Protein AF-A0A5K1A222-F1 (afdb_monomer_lite)

Secondary structure (DSSP, 8-state):
--EE-TTT-EEEETTEEE--EE--TTT--

Radius of gyration: 11.79 Å; chains: 1; bounding box: 23×9×31 Å

Structure (mmCIF, N/CA/C/O backbone):
data_AF-A0A5K1A222-F1
#
_entry.id   AF-A0A5K1A222-F1
#
loop_
_atom_site.group_PDB
_atom_site.id
_atom_site.type_symbol
_atom_site.label_atom_id
_atom_site.label_alt_id
_atom_site.label_comp_id
_atom_site.label_asym_id
_atom_site.label_entity_id
_atom_site.label_seq_id
_atom_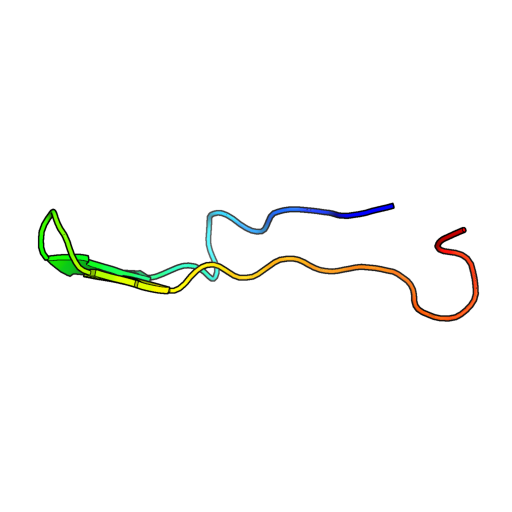site.pdbx_PDB_ins_code
_atom_site.Cartn_x
_atom_site.Cartn_y
_atom_site.Cartn_z
_atom_site.occupancy
_atom_site.B_iso_or_equiv
_atom_site.auth_seq_id
_atom_site.auth_comp_id
_atom_site.auth_asym_id
_atom_site.auth_atom_id
_atom_site.pdbx_PDB_model_num
ATOM 1 N N . SER A 1 1 ? 12.615 3.371 -10.314 1.00 75.94 1 SER A N 1
ATOM 2 C CA . SER A 1 1 ? 11.286 4.019 -10.261 1.00 75.94 1 SER A CA 1
ATOM 3 C C . SER A 1 1 ? 10.275 3.140 -9.535 1.00 75.94 1 SER A C 1
ATOM 5 O O . SER A 1 1 ? 10.332 1.936 -9.711 1.00 75.94 1 SER A O 1
ATOM 7 N N . SER A 1 2 ? 9.389 3.706 -8.700 1.00 85.12 2 SER A N 1
ATOM 8 C CA . SER A 1 2 ? 8.399 2.970 -7.881 1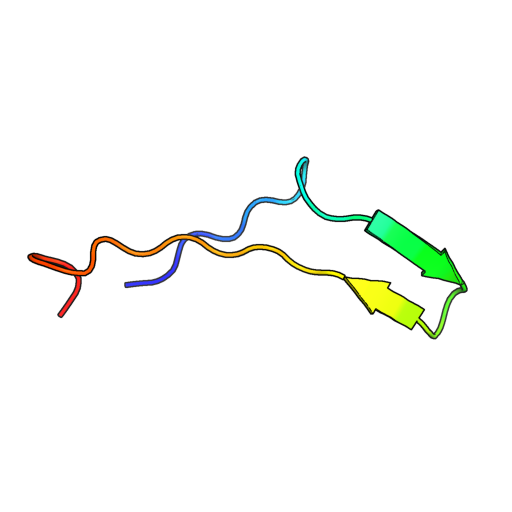.00 85.12 2 SER A CA 1
ATOM 9 C C . SER A 1 2 ? 7.068 3.734 -7.835 1.00 85.12 2 SER A C 1
ATOM 11 O O . SER A 1 2 ? 7.069 4.921 -7.516 1.00 85.12 2 SER A O 1
ATOM 13 N N . ILE A 1 3 ? 5.947 3.072 -8.139 1.00 93.75 3 ILE A N 1
ATOM 14 C CA . ILE A 1 3 ? 4.597 3.650 -8.232 1.00 93.75 3 ILE A CA 1
ATOM 15 C C . ILE A 1 3 ? 3.703 3.005 -7.171 1.00 93.75 3 ILE A C 1
ATOM 17 O O . ILE A 1 3 ? 3.277 1.860 -7.313 1.00 93.75 3 ILE A O 1
ATOM 21 N N . PHE A 1 4 ? 3.400 3.754 -6.113 1.00 95.69 4 PHE A N 1
ATOM 22 C CA . PHE A 1 4 ? 2.538 3.283 -5.033 1.00 95.69 4 PHE A CA 1
ATOM 23 C C . PHE A 1 4 ? 1.061 3.224 -5.458 1.00 95.69 4 PHE A C 1
ATOM 25 O O . PHE A 1 4 ? 0.519 4.208 -5.962 1.00 95.69 4 PHE A O 1
ATOM 32 N N . ASP A 1 5 ? 0.400 2.093 -5.197 1.00 95.00 5 ASP A N 1
ATOM 33 C CA . ASP A 1 5 ? -1.020 1.876 -5.481 1.00 95.00 5 ASP A CA 1
ATOM 34 C C . ASP A 1 5 ? -1.847 1.862 -4.187 1.00 95.00 5 ASP A C 1
ATOM 36 O O . ASP A 1 5 ? -1.994 0.844 -3.504 1.00 95.00 5 ASP A O 1
ATOM 40 N N . ALA A 1 6 ? -2.418 3.022 -3.857 1.00 94.38 6 ALA A N 1
ATOM 41 C CA . ALA A 1 6 ? -3.232 3.208 -2.659 1.00 94.38 6 ALA A CA 1
ATOM 42 C C . ALA A 1 6 ? -4.562 2.434 -2.685 1.00 94.38 6 ALA A C 1
ATOM 44 O O . ALA A 1 6 ? -5.155 2.220 -1.630 1.00 94.38 6 ALA A O 1
ATOM 45 N N . LYS A 1 7 ? -5.052 2.034 -3.866 1.00 95.88 7 LYS A N 1
ATOM 46 C CA . LYS A 1 7 ? -6.336 1.328 -4.007 1.00 95.88 7 LYS A CA 1
ATOM 47 C C . LYS A 1 7 ? -6.178 -0.187 -3.904 1.00 95.88 7 LYS A C 1
ATOM 49 O O . LYS A 1 7 ? -7.126 -0.858 -3.512 1.00 95.88 7 LYS A O 1
ATOM 54 N N . ALA A 1 8 ? -5.004 -0.717 -4.242 1.00 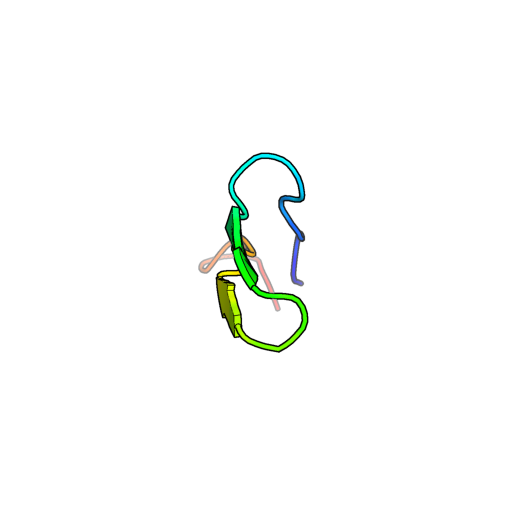95.69 8 ALA A N 1
ATOM 55 C CA . ALA A 1 8 ? -4.680 -2.137 -4.100 1.00 95.69 8 ALA A CA 1
ATOM 56 C C . ALA A 1 8 ? -4.190 -2.522 -2.687 1.00 95.69 8 ALA A C 1
ATOM 58 O O . ALA A 1 8 ? -4.093 -3.710 -2.368 1.00 95.69 8 ALA A O 1
ATOM 59 N N . GLY A 1 9 ? -3.861 -1.539 -1.843 1.00 94.19 9 GLY A N 1
ATOM 60 C CA . GLY A 1 9 ? -3.487 -1.755 -0.445 1.00 94.19 9 GLY A CA 1
ATOM 61 C C . GLY A 1 9 ? -4.680 -2.090 0.456 1.00 94.19 9 GLY A C 1
ATOM 62 O O . GLY A 1 9 ? -5.808 -1.679 0.198 1.00 94.19 9 GLY A O 1
ATOM 63 N N . ILE A 1 10 ? -4.427 -2.824 1.544 1.00 97.06 10 ILE A N 1
ATOM 6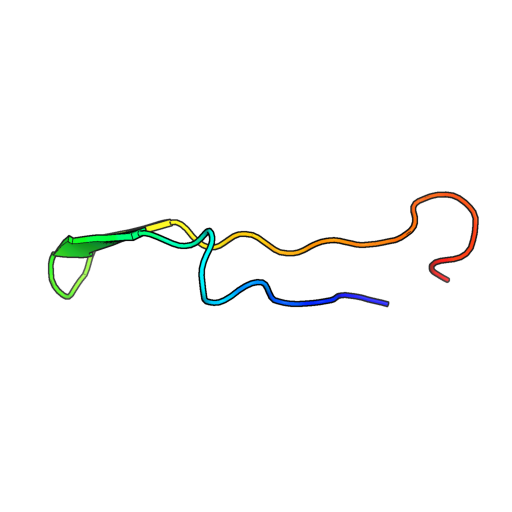4 C CA . ILE A 1 10 ? -5.431 -3.160 2.569 1.00 97.06 10 ILE A CA 1
ATOM 65 C C . ILE A 1 10 ? -4.819 -2.977 3.961 1.00 97.06 10 ILE A C 1
ATOM 67 O O . ILE A 1 10 ? -3.697 -3.418 4.215 1.00 97.06 10 ILE A O 1
ATOM 71 N N . ALA A 1 11 ? -5.583 -2.372 4.873 1.00 97.38 11 ALA A N 1
ATOM 72 C CA . ALA A 1 11 ? -5.261 -2.268 6.293 1.00 97.38 11 ALA A CA 1
ATOM 73 C C . ALA A 1 11 ? -6.201 -3.165 7.109 1.00 97.38 11 ALA A C 1
ATOM 75 O O . ALA A 1 11 ? -7.419 -3.024 7.013 1.00 97.38 11 ALA A O 1
ATOM 76 N N . LEU A 1 12 ? -5.640 -4.089 7.895 1.00 97.06 12 LEU A N 1
ATOM 77 C CA . LEU A 1 12 ? -6.413 -4.994 8.756 1.00 97.06 12 LEU A CA 1
ATOM 78 C C . LEU A 1 12 ? -6.540 -4.447 10.186 1.00 97.06 12 LEU A C 1
ATOM 80 O O . LEU A 1 12 ? -7.541 -4.690 10.854 1.00 97.06 12 LEU A O 1
ATOM 84 N N . SER A 1 13 ? -5.536 -3.702 10.652 1.00 97.44 13 SER A N 1
ATOM 85 C CA . SER A 1 13 ? -5.530 -3.012 11.944 1.00 97.44 13 SER A CA 1
ATOM 86 C C . SER A 1 13 ? -4.674 -1.737 11.859 1.00 97.44 13 SER A C 1
ATOM 88 O O . SER A 1 13 ? -3.966 -1.558 10.863 1.00 97.44 13 SER A O 1
ATOM 90 N N . PRO A 1 14 ? -4.691 -0.855 12.881 1.00 96.75 14 PRO A N 1
ATOM 91 C CA . PRO A 1 14 ? -3.840 0.340 12.898 1.00 96.75 14 PRO A CA 1
ATOM 92 C C . PRO A 1 14 ? -2.338 0.045 12.762 1.00 96.75 14 PRO A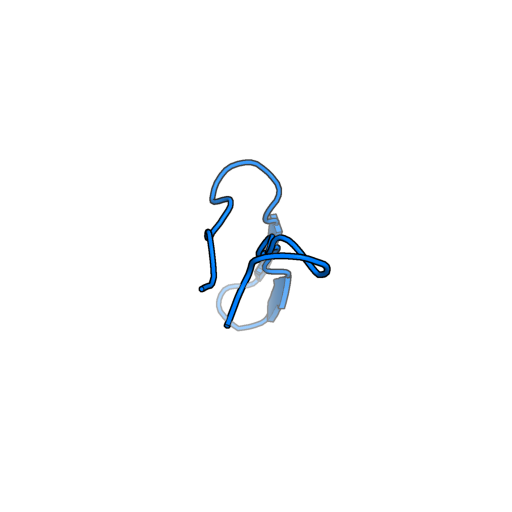 C 1
ATOM 94 O O . PRO A 1 14 ? -1.581 0.909 12.333 1.00 96.75 14 PRO A O 1
ATOM 97 N N . GLU A 1 15 ? -1.915 -1.173 13.106 1.00 97.44 15 GLU A N 1
ATOM 98 C CA . GLU A 1 15 ? -0.510 -1.593 13.150 1.00 97.44 15 GLU A CA 1
ATOM 99 C C . GLU A 1 15 ? -0.169 -2.652 12.087 1.00 97.44 15 GLU A C 1
ATOM 101 O O . GLU A 1 15 ? 0.989 -3.044 11.960 1.00 97.44 15 GLU A O 1
ATOM 106 N N . PHE A 1 16 ? -1.150 -3.124 11.304 1.00 97.44 16 PHE A N 1
ATOM 107 C CA . PHE A 1 16 ? -0.935 -4.166 10.300 1.00 97.44 16 PHE A CA 1
ATOM 108 C C . PHE A 1 16 ? -1.568 -3.817 8.950 1.00 97.44 16 PHE A C 1
ATOM 110 O O . PHE A 1 16 ? -2.794 -3.827 8.779 1.00 97.44 16 PHE A O 1
ATOM 117 N N . VAL A 1 17 ? -0.702 -3.545 7.968 1.00 96.88 17 VAL A N 1
ATOM 118 C CA . VAL A 1 17 ? -1.075 -3.116 6.615 1.00 96.88 17 VAL A CA 1
ATOM 119 C C . VAL A 1 17 ? -0.296 -3.874 5.543 1.00 96.88 17 VAL A C 1
ATOM 121 O O . VAL A 1 17 ? 0.869 -4.226 5.724 1.00 96.88 17 VAL A O 1
ATOM 124 N N . LYS A 1 18 ? -0.936 -4.0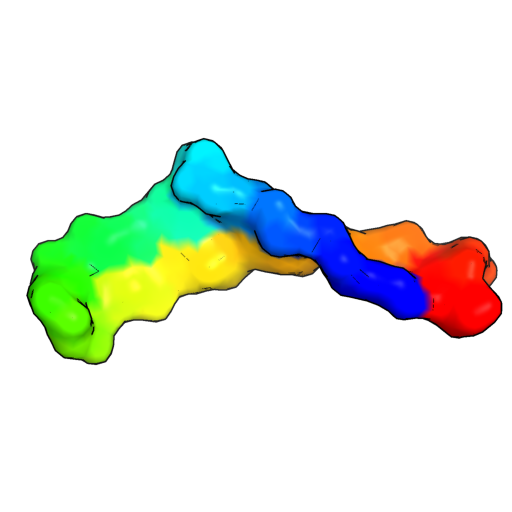80 4.391 1.00 97.12 18 LYS A N 1
ATOM 125 C CA . LYS A 1 18 ? -0.308 -4.564 3.160 1.00 97.12 18 LYS A CA 1
ATOM 126 C C . LYS A 1 18 ? -0.292 -3.436 2.132 1.00 97.12 18 LYS A C 1
ATOM 128 O O . LYS A 1 18 ? -1.349 -2.927 1.763 1.00 97.12 18 LYS A O 1
ATOM 133 N N . LEU A 1 19 ? 0.897 -3.088 1.642 1.00 96.94 19 LEU A N 1
ATOM 134 C CA . LEU A 1 19 ? 1.100 -2.094 0.585 1.00 96.94 19 LEU A CA 1
ATOM 135 C C . LEU A 1 19 ? 1.444 -2.780 -0.739 1.00 96.94 19 LEU A C 1
ATOM 137 O O . LEU A 1 19 ? 2.072 -3.839 -0.752 1.00 96.94 19 LEU A O 1
ATOM 141 N N . VAL A 1 20 ? 1.043 -2.162 -1.848 1.00 96.25 20 VAL A N 1
ATOM 142 C CA . VAL A 1 20 ? 1.385 -2.602 -3.204 1.00 96.25 20 VAL A CA 1
ATOM 143 C C . VAL A 1 20 ? 2.069 -1.444 -3.918 1.00 96.25 20 VAL A C 1
ATOM 145 O O . VAL A 1 20 ? 1.590 -0.310 -3.886 1.00 96.25 20 VAL A O 1
ATOM 148 N N . SER A 1 21 ? 3.210 -1.729 -4.536 1.00 95.56 21 SER A N 1
ATOM 149 C CA . SER A 1 21 ? 3.926 -0.776 -5.373 1.00 95.56 21 SER A CA 1
ATOM 150 C C . SER A 1 21 ? 4.394 -1.470 -6.637 1.00 95.56 21 SER A C 1
ATOM 152 O O . SER A 1 21 ? 4.906 -2.589 -6.584 1.00 95.56 21 SER A O 1
ATOM 154 N N . TRP A 1 22 ? 4.215 -0.791 -7.757 1.00 94.56 22 TRP A N 1
ATOM 155 C CA . TRP A 1 22 ? 4.580 -1.270 -9.076 1.00 94.56 22 TRP A CA 1
ATOM 156 C C . TRP A 1 22 ? 5.887 -0.634 -9.520 1.00 94.56 22 TRP A C 1
ATOM 158 O O . TRP A 1 22 ? 6.178 0.522 -9.212 1.00 94.56 22 TRP A O 1
ATOM 168 N N . TYR A 1 23 ? 6.665 -1.372 -10.291 1.00 92.56 23 TYR A N 1
ATOM 169 C CA . TYR A 1 23 ? 7.768 -0.810 -11.045 1.00 92.56 23 TYR A CA 1
ATOM 170 C C . TYR A 1 23 ? 7.887 -1.556 -12.363 1.00 92.56 23 TYR A C 1
ATOM 172 O O . TYR A 1 23 ? 7.561 -2.740 -12.447 1.00 92.56 23 TYR A O 1
ATOM 180 N N . ASP A 1 24 ? 8.331 -0.837 -13.386 1.00 89.81 24 ASP A N 1
ATOM 181 C CA . ASP A 1 24 ? 8.717 -1.444 -14.648 1.00 89.81 24 ASP A CA 1
ATOM 182 C C . ASP A 1 24 ? 10.082 -2.114 -14.446 1.00 89.81 24 ASP A C 1
ATOM 184 O O . ASP A 1 24 ? 11.065 -1.454 -14.106 1.00 89.81 24 ASP A O 1
ATOM 188 N N . ASN A 1 25 ? 10.135 -3.437 -14.560 1.00 88.00 25 ASN A N 1
ATOM 189 C CA . ASN A 1 25 ? 11.344 -4.216 -14.312 1.00 88.00 25 ASN A CA 1
ATOM 190 C C . ASN A 1 25 ? 12.337 -4.184 -15.484 1.00 88.00 25 ASN A C 1
ATOM 192 O O . ASN A 1 25 ? 13.462 -4.650 -15.315 1.00 88.00 25 ASN A O 1
ATOM 196 N N . GLU A 1 26 ? 11.934 -3.669 -16.645 1.00 85.31 26 GLU A N 1
ATOM 197 C CA . GLU A 1 26 ? 12.765 -3.577 -17.848 1.00 85.31 26 GLU A CA 1
ATOM 198 C C . GLU A 1 26 ? 13.318 -2.162 -18.037 1.00 85.31 26 GLU A C 1
ATOM 200 O O . GLU A 1 26 ? 14.466 -2.007 -18.449 1.00 85.31 26 GLU A O 1
ATOM 205 N N . TRP A 1 27 ? 12.540 -1.137 -17.669 1.00 76.81 27 TRP A N 1
ATOM 206 C CA . TRP A 1 27 ? 12.913 0.274 -17.831 1.00 76.81 27 TRP A CA 1
ATOM 207 C C . TRP A 1 27 ? 13.048 1.088 -16.546 1.00 76.81 27 TRP A C 1
ATOM 209 O O . TRP A 1 27 ? 13.315 2.287 -16.585 1.00 76.81 27 TRP A O 1
ATOM 219 N N . GLY A 1 28 ? 12.847 0.473 -15.387 1.00 62.56 28 GLY A N 1
ATOM 220 C CA . GLY A 1 28 ? 12.695 1.195 -14.129 1.00 62.56 28 GLY A CA 1
ATOM 221 C C . GLY A 1 28 ? 13.970 1.693 -13.449 1.00 62.56 28 GLY A C 1
ATOM 222 O O . GLY A 1 28 ? 13.838 2.128 -12.301 1.00 62.56 28 GLY A O 1
ATOM 223 N N . TYR A 1 29 ? 15.151 1.626 -14.074 1.00 60.44 29 TYR A N 1
ATOM 224 C CA . TYR A 1 29 ? 16.383 2.218 -13.530 1.00 60.44 29 TYR A CA 1
ATOM 225 C C . TYR A 1 29 ? 16.648 3.606 -14.111 1.00 60.44 29 TYR A C 1
ATOM 227 O O . TYR A 1 29 ? 16.746 3.716 -15.352 1.00 60.44 29 TYR A O 1
#

pLDDT: mean 91.0, std 9.83, range [60.44, 97.44]

Organism: NCBI:txid210225

Foldseek 3Di:
DKAWDPPPKDDPDPPDIDTDIDADPVPRD

Sequence (29 aa):
SSIFDAKAGIALSPEFVKLVSWYDNEWGY